Protein AF-A0A9D6Z2P5-F1 (afdb_monomer_lite)

Secondary structure (DSSP, 8-state):
-TTTTSS-HHHHHHHHHH-------TTS-HHHHHHTT--SSSEEEEE-TT--EEEEEES---HHHHHHHHHHHHHHHHHHTT-HHHHHHHHHHHHHH-TTSHHHHHHHHHHHHTT-

Sequence (116 aa):
MDTVTYPDSRTVNFVRNYMIPLRVNVSSAPSWASRFVIQYTPTVITLDEDGREHHRTVGFLPAEEFLPDLMLANGKAFIQNRRTAKARAFLERVIRDYPRSRSAQAATELVRKLRA

Foldseek 3Di:
DVPAACVPPLNVVCCVVPHDDDDDDCVVPVVVCVVVVPDAPPKDFDADPVRDTQDIDGDDDGNLQVVLRVLLSQLSNCVVVVVLVSSLVSLVCSCVVRVPYPSVVVSVVVNVVSVD

Radius of gyration: 14.36 Å; chains: 1; bounding box: 33×28×38 Å

Organism: NCBI:txid2358

pLDDT: mean 94.35, std 5.27, range [69.19, 98.62]

InterPro domains:
  IPR012336 Thioredoxin-like fold [PF13098] (15-67)
  IPR036249 Thioredoxin-like superfamily [SSF52833] (2-71)

Structure (mmCIF, N/CA/C/O backbone):
data_AF-A0A9D6Z2P5-F1
#
_entry.id   AF-A0A9D6Z2P5-F1
#
loop_
_atom_site.group_PDB
_atom_site.id
_atom_site.type_symbol
_atom_site.label_atom_id
_atom_site.label_alt_id
_atom_site.label_comp_id
_atom_site.label_asym_id
_atom_site.label_entity_id
_atom_site.label_seq_id
_atom_site.pdbx_PDB_ins_code
_atom_site.Cartn_x
_atom_site.Cartn_y
_atom_site.Cartn_z
_atom_site.occupancy
_atom_site.B_iso_or_equiv
_atom_site.auth_seq_id
_atom_site.auth_comp_id
_atom_site.auth_asym_id
_atom_site.auth_atom_id
_atom_site.pdbx_PDB_model_num
ATOM 1 N N . MET A 1 1 ? 12.410 -5.216 -3.161 1.00 73.44 1 MET A N 1
ATOM 2 C CA . MET A 1 1 ? 11.163 -5.821 -2.639 1.00 73.44 1 MET A CA 1
ATOM 3 C C . MET A 1 1 ? 11.194 -7.344 -2.735 1.00 73.44 1 MET A C 1
ATOM 5 O O . MET A 1 1 ? 10.791 -7.992 -1.779 1.00 73.44 1 MET A O 1
ATOM 9 N N . ASP A 1 2 ? 11.704 -7.909 -3.836 1.00 78.31 2 ASP A N 1
ATOM 10 C CA . ASP A 1 2 ? 11.655 -9.353 -4.131 1.00 78.31 2 ASP A CA 1
ATOM 11 C C . ASP A 1 2 ? 12.311 -10.278 -3.093 1.00 78.31 2 ASP A C 1
ATOM 13 O O . ASP A 1 2 ? 11.883 -11.414 -2.960 1.00 78.31 2 ASP A O 1
ATOM 17 N N . THR A 1 3 ? 13.319 -9.821 -2.350 1.00 71.19 3 THR A N 1
ATOM 18 C CA . THR A 1 3 ? 14.079 -10.700 -1.441 1.00 71.19 3 THR A CA 1
ATOM 19 C C . THR A 1 3 ? 13.486 -10.799 -0.037 1.00 71.19 3 THR A C 1
ATOM 21 O O . THR A 1 3 ? 13.645 -11.816 0.623 1.00 71.19 3 THR A O 1
ATOM 24 N N . VAL A 1 4 ? 12.825 -9.743 0.441 1.00 78.19 4 VAL A N 1
ATOM 25 C CA . VAL A 1 4 ? 12.448 -9.622 1.864 1.00 78.19 4 VAL A CA 1
ATOM 26 C C . VAL A 1 4 ? 10.993 -9.221 2.074 1.00 78.19 4 VAL A C 1
ATOM 28 O O . VAL A 1 4 ? 10.362 -9.677 3.016 1.00 78.19 4 VAL A O 1
ATOM 31 N N . THR A 1 5 ? 10.431 -8.405 1.183 1.00 88.12 5 THR A N 1
ATOM 32 C CA . THR A 1 5 ? 9.080 -7.859 1.358 1.00 88.12 5 THR A CA 1
ATOM 33 C C . THR A 1 5 ? 8.036 -8.777 0.741 1.00 88.12 5 THR A C 1
ATOM 35 O O . THR A 1 5 ? 7.056 -9.129 1.387 1.00 88.12 5 THR A O 1
ATOM 38 N N . TYR A 1 6 ? 8.241 -9.180 -0.515 1.00 89.00 6 TYR A N 1
ATOM 39 C CA . TYR A 1 6 ? 7.287 -10.027 -1.232 1.00 89.00 6 TYR A CA 1
ATOM 40 C C . TYR A 1 6 ? 7.275 -11.491 -0.779 1.00 89.00 6 TYR A C 1
ATOM 42 O O . TYR A 1 6 ? 6.196 -12.070 -0.800 1.00 89.00 6 TYR A O 1
ATOM 50 N N . PRO A 1 7 ? 8.396 -12.102 -0.349 1.00 91.31 7 PRO A N 1
ATOM 51 C CA . PRO A 1 7 ? 8.367 -13.469 0.171 1.00 91.31 7 PRO A CA 1
ATOM 52 C C . PRO A 1 7 ? 7.772 -13.591 1.578 1.00 91.31 7 PRO A C 1
ATOM 54 O O . PRO A 1 7 ? 7.456 -14.703 1.997 1.00 91.31 7 PRO A O 1
ATOM 57 N N . ASP A 1 8 ? 7.618 -12.483 2.317 1.00 94.81 8 ASP A N 1
ATOM 58 C CA . ASP A 1 8 ? 6.999 -12.507 3.642 1.00 94.81 8 ASP A CA 1
ATOM 59 C C . ASP A 1 8 ? 5.577 -13.085 3.554 1.00 94.81 8 ASP A C 1
ATOM 61 O O . ASP A 1 8 ? 4.717 -12.610 2.804 1.00 94.81 8 ASP A O 1
ATOM 65 N N . SER A 1 9 ? 5.322 -14.137 4.332 1.00 95.94 9 SER A N 1
ATOM 66 C CA . SER A 1 9 ? 4.075 -14.899 4.249 1.00 95.94 9 SER A CA 1
ATOM 67 C C . SER A 1 9 ? 2.851 -14.074 4.648 1.00 95.94 9 SER A C 1
ATOM 69 O O . SER A 1 9 ? 1.762 -14.300 4.117 1.00 95.94 9 SER A O 1
ATOM 71 N N . ARG A 1 10 ? 3.012 -13.081 5.534 1.00 95.81 10 ARG A N 1
ATOM 72 C CA . ARG A 1 10 ? 1.934 -12.170 5.943 1.00 95.81 10 ARG A CA 1
ATOM 73 C C . ARG A 1 10 ? 1.558 -11.267 4.771 1.00 95.81 10 ARG A C 1
ATOM 75 O O . ARG A 1 10 ? 0.370 -11.129 4.481 1.00 95.81 10 ARG A O 1
ATOM 82 N N . THR A 1 11 ? 2.553 -10.733 4.058 1.00 94.81 11 THR A N 1
ATOM 83 C CA . THR A 1 11 ? 2.355 -9.952 2.826 1.00 94.81 11 THR A CA 1
ATOM 84 C C . THR A 1 11 ? 1.658 -10.780 1.750 1.00 94.81 11 THR A C 1
ATOM 86 O O . THR A 1 11 ? 0.625 -10.356 1.229 1.00 94.81 11 THR A O 1
ATOM 89 N N . VAL A 1 12 ? 2.158 -11.986 1.454 1.00 95.75 12 VAL A N 1
ATOM 90 C CA . VAL A 1 12 ? 1.566 -12.876 0.436 1.00 95.75 12 VAL A CA 1
ATOM 91 C C . VAL A 1 12 ? 0.110 -13.194 0.755 1.00 95.75 12 VAL A C 1
ATOM 93 O O . VAL A 1 12 ? -0.758 -13.073 -0.110 1.00 95.75 12 VAL A O 1
ATOM 96 N N . ASN A 1 13 ? -0.173 -13.579 1.999 1.00 97.31 13 ASN A N 1
ATOM 97 C CA . ASN A 1 13 ? -1.525 -13.930 2.419 1.00 97.31 13 ASN A CA 1
ATOM 98 C C . ASN A 1 13 ? -2.463 -12.726 2.377 1.00 97.31 13 ASN A C 1
ATOM 100 O O . ASN A 1 13 ? -3.620 -12.869 1.990 1.00 97.31 13 ASN A O 1
ATOM 104 N N . PHE A 1 14 ? -1.989 -11.540 2.751 1.00 97.25 14 PHE A N 1
ATOM 105 C CA . PHE A 1 14 ? -2.800 -10.334 2.665 1.00 97.25 14 PHE A CA 1
ATOM 106 C C . PHE A 1 14 ? -3.156 -9.997 1.217 1.00 97.25 14 PHE A C 1
ATOM 108 O O . PHE A 1 14 ? -4.334 -9.855 0.892 1.00 97.25 14 PHE A O 1
ATOM 115 N N . VAL A 1 15 ? -2.153 -9.933 0.339 1.00 96.44 15 VAL A N 1
ATOM 116 C CA . VAL A 1 15 ? -2.352 -9.611 -1.077 1.00 96.44 15 VAL A CA 1
ATOM 117 C C . VAL A 1 15 ? -3.287 -10.626 -1.729 1.00 96.44 15 VAL A C 1
ATOM 119 O O . VAL A 1 15 ? -4.240 -10.222 -2.379 1.00 96.44 15 VAL A O 1
ATOM 122 N N . ARG A 1 16 ? -3.084 -11.929 -1.493 1.00 97.06 16 ARG A N 1
ATOM 123 C CA . ARG A 1 16 ? -3.936 -12.993 -2.050 1.00 97.06 16 ARG A CA 1
ATOM 124 C C . ARG A 1 16 ? -5.407 -12.866 -1.641 1.00 97.06 16 ARG A C 1
ATOM 126 O O . ARG A 1 16 ? -6.278 -13.175 -2.443 1.00 97.06 16 ARG A O 1
ATOM 133 N N . ASN A 1 17 ? -5.680 -12.465 -0.400 1.00 97.06 17 ASN A N 1
ATOM 134 C CA . ASN A 1 17 ? -7.043 -12.445 0.138 1.00 97.06 17 ASN A CA 1
ATOM 135 C C . ASN A 1 17 ? -7.797 -11.138 -0.135 1.00 97.06 17 ASN A C 1
ATOM 137 O O . ASN A 1 17 ? -9.026 -11.139 -0.112 1.00 97.06 17 ASN A O 1
ATOM 141 N N . TYR A 1 18 ? -7.089 -10.025 -0.341 1.00 96.88 18 TYR A N 1
ATOM 142 C CA . TYR A 1 18 ? -7.713 -8.698 -0.379 1.00 96.88 18 TYR A CA 1
ATOM 143 C C . TYR A 1 18 ? -7.398 -7.884 -1.634 1.00 96.88 18 TYR A C 1
ATOM 145 O O . TYR A 1 18 ? -7.969 -6.810 -1.797 1.00 96.88 18 TYR A O 1
ATOM 153 N N . MET A 1 19 ? -6.494 -8.340 -2.505 1.00 96.88 19 MET A N 1
ATOM 154 C CA . MET A 1 19 ? -6.005 -7.543 -3.631 1.00 96.88 19 MET A CA 1
ATOM 155 C C . MET A 1 19 ? -5.779 -8.392 -4.887 1.00 96.88 19 MET A C 1
ATOM 157 O O . MET A 1 19 ? -5.692 -9.616 -4.838 1.00 96.88 19 MET A O 1
ATOM 161 N N . ILE A 1 20 ? -5.634 -7.714 -6.026 1.00 96.81 20 ILE A N 1
ATOM 162 C CA . ILE A 1 20 ? -5.173 -8.313 -7.281 1.00 96.81 20 ILE A CA 1
ATOM 163 C C . ILE A 1 20 ? -3.773 -7.750 -7.563 1.00 96.81 20 ILE A C 1
ATOM 165 O O . ILE A 1 20 ? -3.657 -6.576 -7.921 1.00 96.81 20 ILE A O 1
ATOM 169 N N . PRO A 1 21 ? -2.692 -8.528 -7.366 1.00 95.69 21 PRO A N 1
ATOM 170 C CA . PRO A 1 21 ? -1.344 -8.040 -7.621 1.00 95.69 21 PRO A CA 1
ATOM 171 C C . PRO A 1 21 ? -1.047 -7.995 -9.122 1.00 95.69 21 PRO A C 1
ATOM 173 O O . PRO A 1 21 ? -1.209 -8.990 -9.826 1.00 95.69 21 PRO A O 1
ATOM 176 N N . LEU A 1 22 ? -0.526 -6.862 -9.596 1.00 94.56 22 LEU A N 1
ATOM 177 C CA . LEU A 1 22 ? -0.010 -6.707 -10.954 1.00 94.56 22 LEU A CA 1
ATOM 178 C C . LEU A 1 22 ? 1.430 -6.192 -10.902 1.00 94.56 22 LEU A C 1
ATOM 180 O O . LEU A 1 22 ? 1.700 -5.121 -10.360 1.00 94.56 22 LEU A O 1
ATOM 184 N N . ARG A 1 23 ? 2.360 -6.948 -11.493 1.00 92.81 23 ARG A N 1
ATOM 185 C CA . ARG A 1 23 ? 3.748 -6.514 -11.681 1.00 92.81 23 ARG A CA 1
ATOM 186 C C . ARG A 1 23 ? 3.920 -6.012 -13.107 1.00 92.81 23 ARG A C 1
ATOM 188 O O . ARG A 1 23 ? 3.714 -6.764 -14.053 1.00 92.81 23 ARG A O 1
ATOM 195 N N . VAL A 1 24 ? 4.344 -4.761 -13.250 1.00 92.94 24 VAL A N 1
ATOM 196 C CA . VAL A 1 24 ? 4.634 -4.152 -14.552 1.00 92.94 24 VAL A CA 1
ATOM 197 C C . VAL A 1 24 ? 6.123 -3.853 -14.639 1.00 92.94 24 VAL A C 1
ATOM 199 O O . VAL A 1 24 ? 6.676 -3.175 -13.773 1.00 92.94 24 VAL A O 1
ATOM 202 N N . ASN A 1 25 ? 6.776 -4.345 -15.692 1.00 92.25 25 ASN A N 1
ATOM 203 C CA . ASN A 1 25 ? 8.095 -3.856 -16.068 1.00 92.25 25 ASN A CA 1
ATOM 204 C C . ASN A 1 25 ? 7.916 -2.567 -16.880 1.00 92.25 25 ASN A C 1
ATOM 206 O O . ASN A 1 25 ? 7.534 -2.602 -18.048 1.00 92.25 25 ASN A O 1
ATOM 210 N N . VAL A 1 26 ? 8.167 -1.424 -16.242 1.00 90.00 26 VAL A N 1
ATOM 211 C CA . VAL A 1 26 ? 7.970 -0.104 -16.856 1.00 90.00 26 VAL A CA 1
ATOM 212 C C . VAL A 1 26 ? 8.902 0.151 -18.042 1.00 90.00 26 VAL A C 1
ATOM 214 O O . VAL A 1 26 ? 8.528 0.900 -18.939 1.00 90.00 26 VAL A O 1
ATOM 217 N N . SER A 1 27 ? 10.059 -0.519 -18.110 1.00 88.06 27 SER A N 1
ATOM 218 C CA . SER A 1 27 ? 10.983 -0.411 -19.247 1.00 88.06 27 SER A CA 1
ATOM 219 C C . SER A 1 27 ? 10.414 -1.032 -20.523 1.00 88.06 27 SER A C 1
ATOM 221 O O . SER A 1 27 ? 10.694 -0.544 -21.611 1.00 88.06 27 SER A O 1
ATOM 223 N N . SER A 1 28 ? 9.595 -2.082 -20.406 1.00 91.62 28 SER A N 1
ATOM 224 C CA . SER A 1 28 ? 8.944 -2.734 -21.550 1.00 91.62 28 SER A CA 1
ATOM 225 C C . SER A 1 28 ? 7.490 -2.295 -21.750 1.00 91.62 28 SER A C 1
ATOM 227 O O . SER A 1 28 ? 6.820 -2.796 -22.648 1.00 91.62 28 SER A O 1
ATOM 229 N N . ALA A 1 29 ? 6.976 -1.393 -20.910 1.00 89.50 29 ALA A N 1
ATOM 230 C CA . ALA A 1 29 ? 5.598 -0.919 -20.973 1.00 89.50 29 ALA A CA 1
ATOM 231 C C . ALA A 1 29 ? 5.499 0.589 -20.651 1.00 89.50 29 ALA A C 1
ATOM 233 O O . ALA A 1 29 ? 4.921 0.979 -19.630 1.00 89.50 29 ALA A O 1
ATOM 234 N N . PRO A 1 30 ? 6.054 1.460 -21.517 1.00 89.38 30 PRO A N 1
ATOM 235 C CA . PRO A 1 30 ? 6.176 2.894 -21.250 1.00 89.38 30 PRO A CA 1
ATOM 236 C C . PRO A 1 30 ? 4.825 3.603 -21.084 1.00 89.38 30 PRO A C 1
ATOM 238 O O . PRO A 1 30 ? 4.738 4.574 -20.339 1.00 89.38 30 PRO A O 1
ATOM 241 N N . SER A 1 31 ? 3.746 3.094 -21.689 1.00 93.12 31 SER A N 1
ATOM 242 C CA . SER A 1 31 ? 2.396 3.649 -21.518 1.00 93.12 31 SER A CA 1
ATOM 243 C C . SER A 1 31 ? 1.916 3.603 -20.064 1.00 93.12 31 SER A C 1
ATOM 245 O O . SER A 1 31 ? 1.290 4.554 -19.596 1.00 93.12 31 SER A O 1
ATOM 247 N N . TRP A 1 32 ? 2.251 2.547 -19.316 1.00 91.44 32 TRP A N 1
ATOM 248 C CA . TRP A 1 32 ? 1.957 2.462 -17.884 1.00 91.44 32 TRP A CA 1
ATOM 249 C C . TRP A 1 32 ? 2.807 3.437 -17.070 1.00 91.44 32 TRP A C 1
ATOM 251 O O . TRP A 1 32 ? 2.289 4.068 -16.148 1.00 91.44 32 TRP A O 1
ATOM 261 N N . ALA A 1 33 ? 4.084 3.594 -17.434 1.00 90.25 33 ALA A N 1
ATOM 262 C CA . ALA A 1 33 ? 4.975 4.557 -16.797 1.00 90.25 33 ALA A CA 1
ATOM 263 C C . ALA A 1 33 ? 4.456 5.992 -16.970 1.00 90.25 33 ALA A C 1
ATOM 265 O O . ALA A 1 33 ? 4.372 6.729 -15.992 1.00 90.25 33 ALA A O 1
ATOM 266 N N . SER A 1 34 ? 4.030 6.364 -18.181 1.00 92.94 34 SER A N 1
ATOM 267 C CA . SER A 1 34 ? 3.435 7.674 -18.460 1.00 92.94 34 SER A CA 1
ATOM 268 C C . SER A 1 34 ? 2.088 7.860 -17.761 1.00 92.94 34 SER A C 1
ATOM 270 O O . SER A 1 34 ? 1.890 8.880 -17.108 1.00 92.94 34 SER A O 1
ATOM 272 N N . ARG A 1 35 ? 1.180 6.873 -17.833 1.00 93.06 35 ARG A N 1
ATOM 273 C CA . ARG A 1 35 ? -0.164 6.953 -17.227 1.00 93.06 35 ARG A CA 1
ATOM 274 C C . ARG A 1 35 ? -0.113 7.243 -15.728 1.00 93.06 35 ARG A C 1
ATOM 276 O O . ARG A 1 35 ? -0.908 8.037 -15.240 1.00 93.06 35 ARG A O 1
ATOM 283 N N . PHE A 1 36 ? 0.798 6.591 -15.009 1.00 94.19 36 PHE A N 1
ATOM 284 C CA . PHE A 1 36 ? 0.934 6.740 -13.558 1.00 94.19 36 PHE A CA 1
ATOM 285 C C . PHE A 1 36 ? 2.105 7.627 -13.133 1.00 94.19 36 PHE A C 1
ATOM 287 O O . PHE A 1 36 ? 2.436 7.678 -11.943 1.00 94.19 36 PHE A O 1
ATOM 294 N N . VAL A 1 37 ? 2.729 8.320 -14.090 1.00 94.25 37 VAL A N 1
ATOM 295 C CA . VAL A 1 37 ? 3.847 9.246 -13.869 1.00 94.25 37 VAL A CA 1
ATOM 296 C C . VAL A 1 37 ? 4.946 8.593 -13.015 1.00 94.25 37 VAL A C 1
ATOM 298 O O . VAL A 1 37 ? 5.354 9.091 -11.966 1.00 94.25 37 VAL A O 1
ATOM 301 N N . ILE A 1 38 ? 5.384 7.402 -13.421 1.00 94.25 38 ILE A N 1
ATOM 302 C CA . ILE A 1 38 ? 6.417 6.643 -12.713 1.00 94.25 38 ILE A CA 1
ATOM 303 C C . ILE A 1 38 ? 7.784 7.252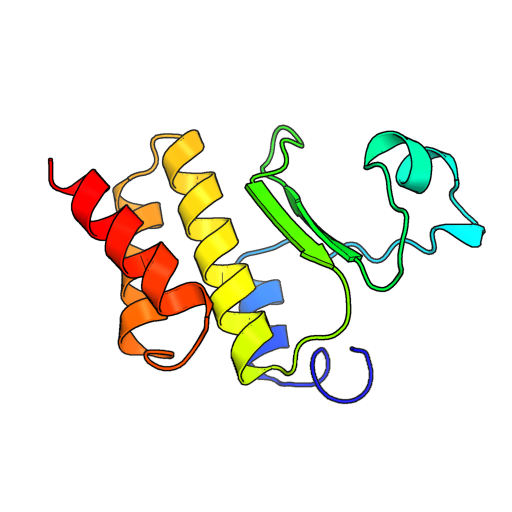 -13.022 1.00 94.25 38 ILE A C 1
ATOM 305 O O . ILE A 1 38 ? 8.274 7.149 -14.142 1.00 94.25 38 ILE A O 1
ATOM 309 N N . GLN A 1 39 ? 8.404 7.862 -12.011 1.00 90.31 39 GLN A N 1
ATOM 310 C CA . GLN A 1 39 ? 9.737 8.472 -12.119 1.00 90.31 39 GLN A CA 1
ATOM 311 C C . GLN A 1 39 ? 10.845 7.603 -11.509 1.00 90.31 39 GLN A C 1
ATOM 313 O O . GLN A 1 39 ? 11.981 7.636 -11.970 1.00 90.31 39 GLN A O 1
ATOM 318 N N . TYR A 1 40 ? 10.513 6.805 -10.489 1.00 92.00 40 TYR A N 1
ATOM 319 C CA . TYR A 1 40 ? 11.470 5.984 -9.747 1.00 92.00 40 TYR A CA 1
ATOM 320 C C . TYR A 1 40 ? 10.928 4.572 -9.533 1.00 92.00 40 TYR A C 1
ATOM 322 O O . TYR A 1 40 ? 9.723 4.365 -9.378 1.00 92.00 40 TYR A O 1
ATOM 330 N N . THR A 1 41 ? 11.822 3.586 -9.495 1.00 91.31 41 THR A N 1
ATOM 331 C CA . THR A 1 41 ? 11.481 2.186 -9.215 1.00 91.31 41 THR A CA 1
ATOM 332 C C . THR A 1 41 ? 12.193 1.683 -7.956 1.00 91.31 41 THR A C 1
ATOM 334 O O . THR A 1 41 ? 13.354 2.037 -7.754 1.00 91.31 41 THR A O 1
ATOM 337 N N . PRO A 1 42 ? 11.564 0.805 -7.149 1.00 93.00 42 PRO A N 1
ATOM 338 C CA . PRO A 1 42 ? 10.191 0.321 -7.300 1.00 93.00 42 PRO A CA 1
ATOM 339 C C . PRO A 1 42 ? 9.159 1.395 -6.913 1.00 93.00 42 PRO A C 1
ATOM 341 O O . PRO A 1 42 ? 9.397 2.186 -6.008 1.00 93.00 42 PRO A O 1
ATOM 344 N N . THR A 1 43 ? 8.012 1.402 -7.594 1.00 95.25 43 THR A N 1
ATOM 345 C CA . THR A 1 43 ? 6.822 2.169 -7.195 1.00 95.25 43 THR A CA 1
ATOM 346 C C . THR A 1 43 ? 5.651 1.200 -7.092 1.00 95.25 43 THR A C 1
ATOM 348 O O . THR A 1 43 ? 5.434 0.400 -8.003 1.00 95.25 43 THR A O 1
ATOM 351 N N . VAL A 1 44 ? 4.913 1.259 -5.986 1.00 95.69 44 VAL A N 1
ATOM 352 C CA . VAL A 1 44 ? 3.691 0.480 -5.761 1.00 95.69 44 VAL A CA 1
ATOM 353 C C . VAL A 1 44 ? 2.522 1.446 -5.696 1.00 95.69 44 VAL A C 1
ATOM 355 O O . VAL A 1 44 ? 2.577 2.444 -4.981 1.00 95.69 44 VAL A O 1
ATOM 358 N N . ILE A 1 45 ? 1.472 1.150 -6.456 1.00 96.81 45 ILE A N 1
ATOM 359 C CA . ILE A 1 45 ? 0.255 1.953 -6.513 1.00 96.81 45 ILE A CA 1
ATOM 360 C C . ILE A 1 45 ? -0.917 1.040 -6.189 1.00 96.81 45 ILE A C 1
ATOM 362 O O . ILE A 1 45 ? -1.025 -0.052 -6.743 1.00 96.81 45 ILE A O 1
ATOM 366 N N . THR A 1 46 ? -1.792 1.490 -5.294 1.00 97.00 46 THR A N 1
ATOM 367 C CA . THR A 1 46 ? -3.061 0.812 -5.020 1.00 97.00 46 THR A CA 1
ATOM 368 C C . THR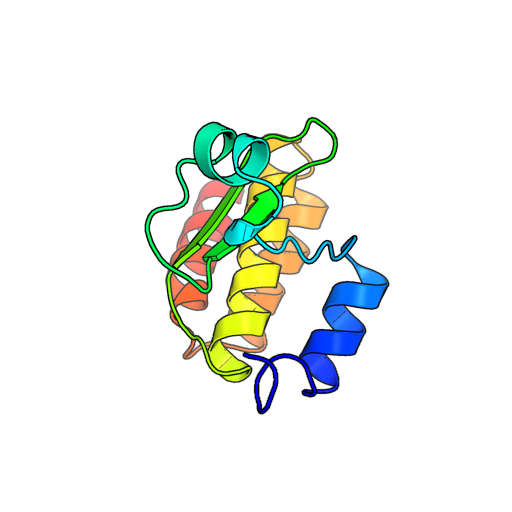 A 1 46 ? -4.186 1.549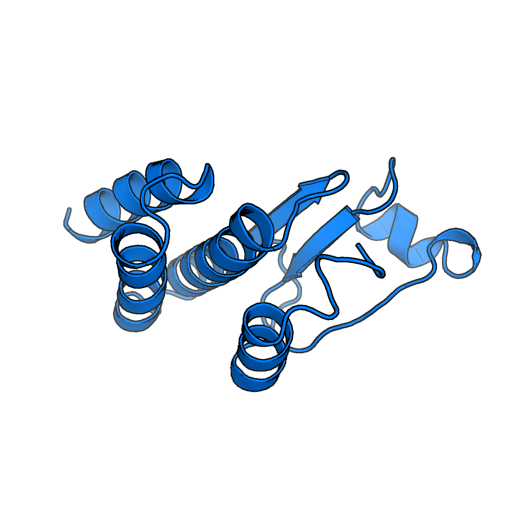 -5.723 1.00 97.00 46 THR A C 1
ATOM 370 O O . THR A 1 46 ? -4.388 2.745 -5.494 1.00 97.00 46 THR A O 1
ATOM 373 N N . LEU A 1 47 ? -4.912 0.813 -6.562 1.00 96.81 47 LEU A N 1
ATOM 374 C CA . LEU A 1 47 ? -6.064 1.296 -7.310 1.00 96.81 47 LEU A CA 1
ATOM 375 C C . LEU A 1 47 ? -7.353 0.663 -6.769 1.00 96.81 47 LEU A C 1
ATOM 377 O O . LEU A 1 47 ? -7.309 -0.445 -6.232 1.00 96.81 47 LEU A O 1
ATOM 381 N N . ASP A 1 48 ? -8.484 1.350 -6.922 1.00 95.00 48 ASP A N 1
ATOM 382 C CA . ASP A 1 48 ? -9.808 0.733 -6.761 1.00 95.00 48 ASP A CA 1
ATOM 383 C C . ASP A 1 48 ? -10.300 0.060 -8.053 1.00 95.00 48 ASP A C 1
ATOM 385 O O . ASP A 1 48 ? -9.604 0.039 -9.071 1.00 95.00 48 ASP A O 1
ATOM 389 N N . GLU A 1 49 ? -11.512 -0.499 -8.005 1.00 92.50 49 GLU A N 1
ATOM 390 C CA . GLU A 1 49 ? -12.166 -1.148 -9.148 1.00 92.50 49 GLU A CA 1
ATOM 391 C C . GLU A 1 49 ? -12.375 -0.233 -10.369 1.00 92.50 49 GLU A C 1
ATOM 393 O O . GLU A 1 49 ? -12.412 -0.729 -11.493 1.00 92.50 49 GLU A O 1
ATOM 398 N N . ASP A 1 50 ? -12.430 1.087 -10.171 1.00 92.88 50 ASP A N 1
ATOM 399 C CA . ASP A 1 50 ? -12.554 2.085 -11.240 1.00 92.88 50 ASP A CA 1
ATOM 400 C C . ASP A 1 50 ? -11.179 2.558 -11.755 1.00 92.88 50 ASP A C 1
ATOM 402 O O . ASP A 1 50 ? -11.082 3.433 -12.620 1.00 92.88 50 ASP A O 1
ATOM 406 N N . GLY A 1 51 ? -10.087 2.002 -11.220 1.00 92.38 51 GLY A N 1
ATOM 407 C CA . GLY A 1 51 ? -8.721 2.364 -11.577 1.00 92.38 51 GLY A CA 1
ATOM 408 C C . GLY A 1 51 ? -8.248 3.692 -10.980 1.00 92.38 51 GLY A C 1
ATOM 409 O O . GLY A 1 51 ? -7.262 4.247 -11.475 1.00 92.38 51 GLY A O 1
ATOM 410 N N . ARG A 1 52 ? -8.917 4.218 -9.942 1.00 95.12 52 ARG A N 1
ATOM 411 C CA . ARG A 1 52 ? -8.482 5.433 -9.236 1.00 95.12 52 ARG A CA 1
ATOM 412 C C . ARG A 1 52 ? -7.390 5.108 -8.232 1.00 95.12 52 ARG A C 1
ATOM 414 O O . ARG A 1 52 ? -7.503 4.158 -7.465 1.00 95.12 52 ARG A O 1
ATOM 421 N N . GLU A 1 53 ? -6.354 5.935 -8.210 1.00 96.38 53 GLU A N 1
ATOM 422 C CA . GLU A 1 53 ? -5.250 5.815 -7.263 1.00 96.38 53 GLU A CA 1
ATOM 423 C C . GLU A 1 53 ? -5.649 6.281 -5.858 1.00 96.38 53 GLU A C 1
ATOM 425 O O . GLU A 1 53 ? -6.100 7.408 -5.668 1.00 96.38 53 GLU A O 1
ATOM 430 N N . HIS A 1 54 ? -5.436 5.410 -4.866 1.00 96.12 54 HIS A N 1
ATOM 431 C CA . HIS A 1 54 ? -5.702 5.680 -3.443 1.00 96.12 54 HIS A CA 1
ATOM 432 C C . HIS A 1 54 ? -4.439 5.776 -2.604 1.00 96.12 54 HIS A C 1
ATOM 434 O O . HIS A 1 54 ? -4.429 6.364 -1.514 1.00 96.12 54 HIS A O 1
ATOM 440 N N . HIS A 1 55 ? -3.369 5.144 -3.078 1.00 96.62 55 HIS A N 1
ATOM 441 C CA . HIS A 1 55 ? -2.118 5.109 -2.355 1.00 96.62 55 HIS A CA 1
ATOM 442 C C . HIS A 1 55 ? -0.929 4.847 -3.262 1.00 96.62 55 HIS A C 1
ATOM 444 O O . HIS A 1 55 ? -1.043 4.106 -4.240 1.00 96.62 55 HIS A O 1
ATOM 450 N N . ARG A 1 56 ? 0.210 5.422 -2.877 1.00 96.25 56 ARG A N 1
ATOM 451 C CA . ARG A 1 56 ? 1.476 5.303 -3.582 1.00 96.25 56 ARG A CA 1
ATOM 452 C C . ARG A 1 56 ? 2.622 5.182 -2.602 1.00 96.25 56 ARG A C 1
ATOM 454 O O . ARG A 1 56 ? 2.779 6.015 -1.713 1.00 96.25 56 ARG A O 1
ATOM 461 N N . THR A 1 57 ? 3.476 4.216 -2.887 1.00 94.88 57 THR A N 1
ATOM 462 C CA . THR A 1 57 ? 4.746 3.997 -2.212 1.00 94.88 57 THR A CA 1
ATOM 463 C C . THR A 1 57 ? 5.848 4.114 -3.253 1.00 94.88 57 THR A C 1
ATOM 465 O O . THR A 1 57 ? 5.827 3.400 -4.258 1.00 94.88 57 THR A O 1
ATOM 468 N N . VAL A 1 58 ? 6.813 5.004 -3.030 1.00 94.38 58 VAL A N 1
ATOM 469 C CA . VAL A 1 58 ? 7.991 5.150 -3.894 1.00 94.38 58 VAL A CA 1
ATOM 470 C C . VAL A 1 58 ? 9.216 4.666 -3.133 1.00 94.38 58 VAL A C 1
ATOM 472 O O . VAL A 1 58 ? 9.463 5.089 -2.005 1.00 94.38 58 VAL A O 1
ATOM 475 N N . GLY A 1 59 ? 9.989 3.789 -3.764 1.00 91.12 59 GLY A N 1
ATOM 476 C CA . GLY A 1 59 ? 11.155 3.166 -3.161 1.00 91.12 59 GLY A CA 1
ATOM 477 C C . GLY A 1 59 ? 10.821 1.892 -2.390 1.00 91.12 59 GLY A C 1
ATOM 478 O O . GLY A 1 59 ? 9.755 1.290 -2.518 1.00 91.12 59 GLY A O 1
ATOM 479 N N . PHE A 1 60 ? 11.803 1.427 -1.629 1.00 91.81 60 PHE A N 1
ATOM 480 C CA . PHE A 1 60 ? 11.743 0.153 -0.931 1.00 91.81 60 PHE A CA 1
ATOM 481 C C . PHE A 1 60 ? 11.165 0.304 0.485 1.00 91.81 60 PHE A C 1
ATOM 483 O O . PHE A 1 60 ? 11.593 1.181 1.231 1.00 91.81 60 PHE A O 1
ATOM 490 N N . LEU A 1 61 ? 10.259 -0.603 0.867 1.00 92.62 61 LEU A N 1
ATOM 491 C CA . LEU A 1 61 ? 9.770 -0.776 2.235 1.00 92.62 61 LEU A CA 1
ATOM 492 C C . LEU A 1 61 ? 9.975 -2.231 2.690 1.00 92.62 61 LEU A C 1
ATOM 494 O O . LEU A 1 61 ? 9.662 -3.146 1.921 1.00 92.62 61 LEU A O 1
ATOM 498 N N . PRO A 1 62 ? 10.451 -2.472 3.925 1.00 93.88 62 PRO A N 1
ATOM 499 C CA . PRO A 1 62 ? 10.429 -3.804 4.527 1.00 93.88 62 PRO A CA 1
ATOM 500 C C . PRO A 1 62 ? 8.984 -4.258 4.796 1.00 93.88 62 PRO A C 1
ATOM 502 O O . PRO A 1 62 ? 8.064 -3.440 4.779 1.00 93.88 62 PRO A O 1
ATOM 505 N N . ALA A 1 63 ? 8.766 -5.552 5.050 1.00 93.75 63 ALA A N 1
ATOM 506 C CA . ALA A 1 63 ? 7.423 -6.119 5.235 1.00 93.75 63 ALA A CA 1
ATOM 507 C C . ALA A 1 63 ? 6.637 -5.442 6.374 1.00 93.75 63 ALA A C 1
ATOM 509 O O . ALA A 1 63 ? 5.435 -5.212 6.245 1.00 93.75 63 ALA A O 1
ATOM 510 N N . GLU A 1 64 ? 7.332 -5.060 7.446 1.00 94.25 64 GLU A N 1
ATOM 511 C CA . GLU A 1 64 ? 6.787 -4.404 8.641 1.00 94.25 64 GLU A CA 1
ATOM 512 C C . GLU A 1 64 ? 6.184 -3.026 8.347 1.00 94.25 64 GLU A C 1
ATOM 514 O O . GLU A 1 64 ? 5.288 -2.593 9.065 1.00 94.25 64 GLU A O 1
ATOM 519 N N . GLU A 1 65 ? 6.650 -2.356 7.291 1.00 95.94 65 GLU A N 1
ATOM 520 C CA . GLU A 1 65 ? 6.089 -1.089 6.816 1.00 95.94 65 GLU A CA 1
ATOM 521 C C . GLU A 1 65 ? 5.172 -1.306 5.611 1.00 95.94 65 GLU A C 1
ATOM 523 O O . GLU A 1 65 ? 4.138 -0.665 5.500 1.00 95.94 65 GLU A O 1
ATOM 528 N N . PHE A 1 66 ? 5.507 -2.238 4.718 1.00 96.62 66 PHE A N 1
ATOM 529 C CA . PHE A 1 66 ? 4.768 -2.449 3.477 1.00 96.62 66 PHE A CA 1
ATOM 530 C C . PHE A 1 66 ? 3.367 -3.022 3.703 1.00 96.62 66 PHE A C 1
ATOM 532 O O . PHE A 1 66 ? 2.401 -2.578 3.089 1.00 96.62 66 PHE A O 1
ATOM 539 N N . LEU A 1 67 ? 3.230 -4.003 4.594 1.00 97.06 67 LEU A N 1
ATOM 540 C CA . LEU A 1 67 ? 1.940 -4.622 4.873 1.00 97.06 67 LEU A CA 1
ATOM 541 C C . LEU A 1 67 ? 0.917 -3.641 5.484 1.00 97.06 67 LEU A C 1
ATOM 543 O O . LEU A 1 67 ? -0.199 -3.560 4.957 1.00 97.06 67 LEU A O 1
ATOM 547 N N . PRO A 1 68 ? 1.241 -2.861 6.537 1.00 98.19 68 PRO A N 1
ATOM 548 C CA . PRO A 1 68 ? 0.320 -1.835 7.020 1.00 98.19 68 PRO A CA 1
ATOM 549 C C . PRO A 1 68 ? 0.060 -0.725 5.991 1.00 98.19 68 PRO A C 1
ATOM 551 O O . PRO A 1 68 ? -1.038 -0.165 5.990 1.00 98.19 68 PRO A O 1
ATOM 554 N N . ASP A 1 69 ? 0.990 -0.457 5.070 1.00 97.88 69 ASP A N 1
ATOM 555 C CA . ASP A 1 69 ? 0.784 0.485 3.962 1.00 97.88 69 ASP A CA 1
ATOM 556 C C . ASP A 1 69 ? -0.307 0.005 2.992 1.00 97.88 69 ASP A C 1
ATOM 558 O O . ASP A 1 69 ? -1.239 0.747 2.668 1.00 97.88 69 ASP A O 1
ATOM 562 N N . LEU A 1 70 ? -0.283 -1.280 2.614 1.00 97.69 70 LEU A N 1
ATOM 563 C CA . LEU A 1 70 ? -1.335 -1.896 1.796 1.00 97.69 70 LEU A CA 1
ATOM 564 C C . LEU A 1 70 ? -2.695 -1.925 2.513 1.00 97.69 70 LEU A C 1
ATOM 566 O O . LEU A 1 70 ? -3.745 -1.719 1.893 1.00 97.69 70 LEU A O 1
ATOM 570 N N . MET A 1 71 ? -2.704 -2.173 3.824 1.00 98.38 71 MET A N 1
ATOM 571 C CA . MET A 1 71 ? -3.926 -2.123 4.634 1.00 98.38 71 MET A CA 1
ATOM 572 C C . MET A 1 71 ? -4.506 -0.705 4.697 1.00 98.38 71 MET A C 1
ATOM 574 O O . MET A 1 71 ? -5.711 -0.525 4.507 1.00 98.38 71 MET A O 1
ATOM 578 N N . LEU A 1 72 ? -3.657 0.304 4.912 1.00 98.50 72 LEU A N 1
ATOM 579 C CA . LEU A 1 72 ? -4.045 1.712 4.882 1.00 98.50 72 LEU A CA 1
ATOM 580 C C . LEU A 1 72 ? -4.614 2.094 3.511 1.00 98.50 72 LEU A C 1
ATOM 582 O O . LEU A 1 72 ? -5.640 2.774 3.445 1.00 98.50 72 LEU A O 1
ATOM 586 N N . ALA A 1 73 ? -3.986 1.634 2.429 1.00 97.94 73 ALA A N 1
ATOM 587 C CA . ALA A 1 73 ? -4.449 1.865 1.067 1.00 97.94 73 ALA A CA 1
ATOM 588 C C . ALA A 1 73 ? -5.860 1.301 0.826 1.00 97.94 73 ALA A C 1
ATOM 590 O O . ALA A 1 73 ? -6.727 2.014 0.319 1.00 97.94 73 ALA A O 1
ATOM 591 N N . ASN A 1 74 ? -6.126 0.067 1.271 1.00 97.81 74 ASN A N 1
ATOM 592 C CA . ASN A 1 74 ? -7.469 -0.526 1.235 1.00 97.81 74 ASN A CA 1
ATOM 593 C C . ASN A 1 74 ? -8.472 0.291 2.061 1.00 97.81 74 ASN A C 1
ATOM 595 O O . ASN A 1 74 ? -9.585 0.557 1.609 1.00 97.81 74 ASN A O 1
ATOM 599 N N . GLY A 1 75 ? -8.071 0.742 3.254 1.00 98.00 75 GLY A N 1
ATOM 600 C CA . GLY A 1 75 ? -8.880 1.633 4.083 1.00 98.00 75 GLY A CA 1
ATOM 601 C C . GLY A 1 75 ? -9.291 2.907 3.337 1.00 98.00 75 GLY A C 1
ATOM 602 O O . GLY A 1 75 ? -10.477 3.233 3.296 1.00 98.00 75 GLY A O 1
ATOM 603 N N . LYS A 1 76 ? -8.337 3.586 2.686 1.00 97.94 76 LYS A N 1
ATOM 604 C CA . LYS A 1 76 ? -8.584 4.785 1.862 1.00 97.94 76 LYS A CA 1
ATOM 605 C C . LYS A 1 76 ? -9.521 4.496 0.686 1.00 97.94 76 LYS A C 1
ATOM 607 O O . LYS A 1 76 ? -10.493 5.226 0.502 1.00 97.94 76 LYS A O 1
ATOM 612 N N . ALA A 1 77 ? -9.298 3.394 -0.031 1.00 97.50 77 ALA A N 1
ATOM 613 C CA . ALA A 1 77 ? -10.162 2.975 -1.132 1.00 97.50 77 ALA A CA 1
ATOM 614 C C . ALA A 1 77 ? -11.608 2.724 -0.667 1.00 97.50 77 ALA A C 1
ATOM 616 O O . ALA A 1 77 ? -12.563 3.152 -1.318 1.00 97.50 77 ALA A O 1
ATOM 617 N N . PHE A 1 78 ? -11.804 2.088 0.492 1.00 97.44 78 PHE A N 1
ATOM 618 C CA . PHE A 1 78 ? -13.144 1.891 1.048 1.00 97.44 78 PHE A CA 1
ATOM 619 C C . PHE A 1 78 ? -13.805 3.193 1.511 1.00 97.44 78 PHE A C 1
ATOM 621 O O . PHE A 1 78 ? -15.021 3.310 1.361 1.00 97.44 78 PHE A O 1
ATOM 628 N N . ILE A 1 79 ? -13.047 4.169 2.028 1.00 96.62 79 ILE A N 1
ATOM 629 C CA . ILE A 1 79 ? -13.581 5.506 2.341 1.00 96.62 79 ILE A CA 1
ATOM 630 C C . ILE A 1 79 ? -14.124 6.159 1.071 1.00 96.62 79 ILE A C 1
ATOM 632 O O . ILE A 1 79 ? -15.280 6.583 1.063 1.00 96.62 79 ILE A O 1
ATOM 636 N N . GLN A 1 80 ? -13.331 6.189 -0.006 1.00 95.56 80 GLN A N 1
ATOM 637 C CA . GLN A 1 80 ? -13.755 6.811 -1.263 1.00 95.56 80 GLN A CA 1
ATOM 638 C C . GLN A 1 80 ? -15.029 6.162 -1.813 1.00 95.56 80 GLN A C 1
ATOM 640 O O . GLN A 1 80 ? -15.940 6.850 -2.269 1.00 95.56 80 GLN A O 1
ATOM 645 N N . ASN A 1 81 ? -15.126 4.838 -1.694 1.00 95.00 81 ASN A N 1
ATOM 646 C CA . ASN A 1 81 ? -16.278 4.063 -2.145 1.00 95.00 81 ASN A CA 1
ATOM 647 C C . ASN A 1 81 ? -17.441 4.031 -1.134 1.00 95.00 81 ASN A C 1
ATOM 649 O O . ASN A 1 81 ? -18.337 3.199 -1.255 1.00 95.00 81 ASN A O 1
ATOM 653 N N . ARG A 1 82 ? -17.439 4.907 -0.116 1.00 95.19 82 ARG A N 1
ATOM 654 C CA . ARG A 1 82 ? -18.476 5.017 0.934 1.00 95.19 82 ARG A CA 1
ATOM 655 C C . ARG A 1 82 ? -18.739 3.716 1.710 1.00 95.19 82 ARG A C 1
ATOM 657 O O . ARG A 1 82 ? -19.792 3.537 2.318 1.00 95.19 82 ARG A O 1
ATOM 664 N N . ARG A 1 83 ? -17.769 2.799 1.743 1.00 96.06 83 ARG A N 1
ATOM 665 C CA . ARG A 1 83 ? -17.827 1.514 2.461 1.00 96.06 83 ARG A CA 1
ATOM 666 C C . ARG A 1 83 ? -17.197 1.645 3.851 1.00 96.06 83 ARG A C 1
ATOM 668 O O . ARG A 1 83 ? -16.226 0.965 4.183 1.00 96.06 83 ARG A O 1
ATOM 675 N N . THR A 1 84 ? -17.771 2.513 4.681 1.00 95.94 84 THR A N 1
ATOM 676 C CA . THR A 1 84 ? -17.194 2.958 5.963 1.00 95.94 84 THR A CA 1
ATOM 677 C C . THR A 1 84 ? -16.890 1.827 6.949 1.00 95.94 84 THR A C 1
ATOM 679 O O . THR A 1 84 ? -15.849 1.853 7.603 1.00 95.94 84 THR A O 1
ATOM 682 N N . ALA A 1 85 ? -17.750 0.806 7.040 1.00 96.94 85 ALA A N 1
ATOM 683 C CA . ALA A 1 85 ? -17.521 -0.331 7.937 1.00 96.94 85 ALA A CA 1
ATOM 684 C C . ALA A 1 85 ? -16.255 -1.122 7.556 1.00 96.94 85 ALA A C 1
ATOM 686 O O . ALA A 1 85 ? -15.427 -1.423 8.415 1.00 96.94 85 ALA A O 1
ATOM 687 N N . LYS A 1 86 ? -16.063 -1.391 6.255 1.00 97.00 86 LYS A N 1
ATOM 688 C CA . LYS A 1 86 ? -14.852 -2.053 5.746 1.00 97.00 86 LYS A CA 1
ATOM 689 C C . LYS A 1 86 ? -13.626 -1.165 5.929 1.00 97.00 86 LYS A C 1
ATOM 691 O O . LYS A 1 86 ? -12.610 -1.648 6.417 1.00 97.00 86 LYS A O 1
ATOM 696 N N . ALA A 1 87 ? -13.735 0.128 5.610 1.00 98.00 87 ALA A N 1
ATOM 697 C CA . ALA A 1 87 ? -12.649 1.082 5.823 1.00 98.00 87 ALA A CA 1
ATOM 698 C C . ALA A 1 87 ? -12.148 1.049 7.270 1.00 98.00 87 ALA A C 1
ATOM 700 O O . ALA A 1 87 ? -10.963 0.839 7.514 1.00 98.00 87 ALA A O 1
ATOM 701 N N . ARG A 1 88 ? -13.067 1.182 8.231 1.00 98.00 88 ARG A N 1
ATOM 702 C CA . ARG A 1 88 ? -12.751 1.144 9.658 1.00 98.00 88 ARG A CA 1
ATOM 703 C C . ARG A 1 88 ? -12.050 -0.152 10.054 1.00 98.00 88 ARG A C 1
ATOM 705 O O . ARG A 1 88 ? -11.019 -0.079 10.709 1.00 98.00 88 ARG A O 1
ATOM 712 N N . ALA A 1 89 ? -12.551 -1.305 9.609 1.00 98.12 89 ALA A N 1
ATOM 713 C CA . ALA A 1 89 ? -11.952 -2.598 9.935 1.00 98.12 89 ALA A CA 1
ATOM 714 C C . ALA A 1 89 ? -10.478 -2.697 9.497 1.00 98.12 89 ALA A C 1
ATOM 716 O O . ALA A 1 89 ? -9.639 -3.164 10.268 1.00 98.12 89 ALA A O 1
ATOM 717 N N . PHE A 1 90 ? -10.137 -2.224 8.292 1.00 98.19 90 PHE A N 1
ATOM 718 C CA . PHE A 1 90 ? -8.744 -2.199 7.828 1.00 98.19 90 PHE A CA 1
ATOM 719 C C . PHE A 1 90 ? -7.889 -1.190 8.596 1.00 98.19 90 PHE A C 1
ATOM 721 O O . PHE A 1 90 ? -6.778 -1.520 9.000 1.00 98.19 90 PHE A O 1
ATOM 728 N N . LEU A 1 91 ? -8.392 0.023 8.831 1.00 98.62 91 LEU A N 1
ATOM 729 C CA . LEU A 1 91 ? -7.624 1.066 9.513 1.00 98.62 91 LEU A CA 1
ATOM 730 C C . LEU A 1 91 ? -7.374 0.727 10.990 1.00 98.62 91 LEU A C 1
ATOM 732 O O . LEU A 1 91 ? -6.257 0.878 11.474 1.00 98.62 91 LEU A O 1
ATOM 736 N N . GLU A 1 92 ? -8.376 0.209 11.700 1.00 98.50 92 GLU A N 1
ATOM 737 C CA . GLU A 1 92 ? -8.221 -0.246 13.088 1.00 98.50 92 GLU A CA 1
ATOM 738 C C . GLU A 1 92 ? -7.264 -1.442 13.179 1.00 98.50 92 GLU A C 1
ATOM 740 O O . GLU A 1 92 ? -6.484 -1.534 14.127 1.00 98.50 92 GLU A O 1
ATOM 745 N N . ARG A 1 93 ? -7.240 -2.314 12.159 1.00 98.38 93 ARG A N 1
ATOM 746 C CA . ARG A 1 93 ? -6.241 -3.383 12.050 1.00 98.38 93 ARG A CA 1
ATOM 747 C C . ARG A 1 93 ? -4.817 -2.838 11.926 1.00 98.38 93 ARG A C 1
ATOM 749 O O . ARG A 1 93 ? -3.939 -3.361 12.602 1.00 98.38 93 ARG A O 1
ATOM 756 N N . VAL A 1 94 ? -4.585 -1.786 11.130 1.00 98.62 94 VAL A N 1
ATOM 757 C CA . VAL A 1 94 ? -3.260 -1.135 11.043 1.00 98.62 94 VAL A CA 1
ATOM 758 C C . VAL A 1 94 ? -2.815 -0.637 12.416 1.00 98.62 94 VAL A C 1
ATOM 760 O O . VAL A 1 94 ? -1.706 -0.936 12.846 1.00 98.62 94 VAL A O 1
ATOM 763 N N . ILE A 1 95 ? -3.690 0.088 13.116 1.00 98.62 95 ILE A N 1
ATOM 764 C CA . ILE A 1 95 ? -3.380 0.688 14.422 1.00 98.62 95 ILE A CA 1
ATOM 765 C C . ILE A 1 95 ? -3.063 -0.394 15.461 1.00 98.62 95 ILE A C 1
ATOM 767 O O . ILE A 1 95 ? -2.127 -0.243 16.242 1.00 98.62 95 ILE A O 1
ATOM 771 N N . ARG A 1 96 ? -3.835 -1.486 15.468 1.00 98.44 96 ARG A N 1
ATOM 772 C CA . ARG A 1 96 ? -3.685 -2.578 16.435 1.00 98.44 96 ARG A CA 1
ATOM 773 C C . ARG A 1 96 ? -2.466 -3.454 16.152 1.00 98.44 96 ARG A C 1
ATOM 775 O O . ARG A 1 96 ? -1.710 -3.744 17.072 1.00 98.44 96 ARG A O 1
ATOM 782 N N . ASP A 1 97 ? -2.298 -3.894 14.907 1.00 97.88 97 ASP A N 1
ATOM 783 C CA . ASP A 1 97 ? -1.303 -4.911 14.549 1.00 97.88 97 ASP A CA 1
ATOM 784 C C . ASP A 1 97 ? 0.073 -4.281 14.238 1.00 97.88 97 ASP A C 1
ATOM 786 O O . ASP A 1 97 ? 1.099 -4.934 14.414 1.00 97.88 97 ASP A O 1
ATOM 790 N N . TYR A 1 98 ? 0.111 -3.008 13.815 1.00 97.88 98 TYR A N 1
ATOM 791 C 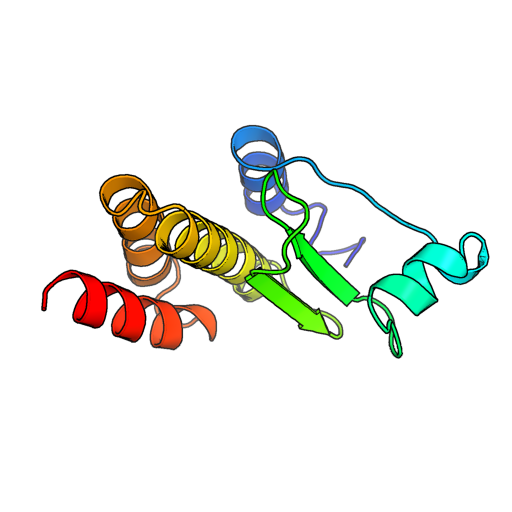CA . TYR A 1 98 ? 1.331 -2.294 13.404 1.00 97.88 98 TYR A CA 1
ATOM 792 C C . TYR A 1 98 ? 1.441 -0.885 14.016 1.00 97.88 98 TYR A C 1
ATOM 794 O O . TYR A 1 98 ? 1.678 0.083 13.286 1.00 97.88 98 TYR A O 1
ATOM 802 N N . PRO A 1 99 ? 1.339 -0.723 15.349 1.00 97.88 99 PRO A N 1
ATOM 803 C CA . PRO A 1 99 ? 1.261 0.591 16.001 1.00 97.88 99 PRO A CA 1
ATOM 804 C C . PRO A 1 99 ? 2.498 1.478 15.794 1.00 97.88 99 PRO A C 1
ATOM 806 O O . P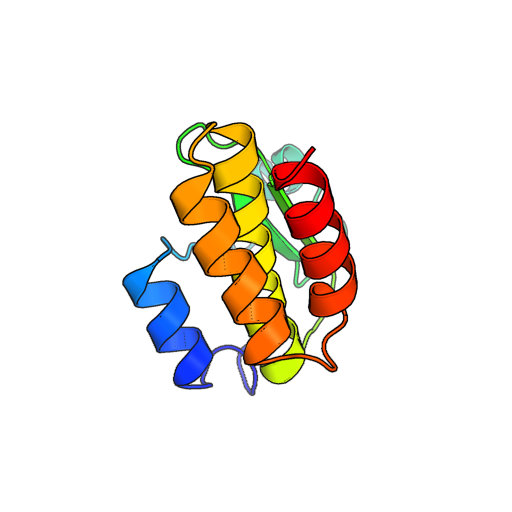RO A 1 99 ? 2.424 2.687 15.991 1.00 97.88 99 PRO A O 1
ATOM 809 N N . ARG A 1 100 ? 3.643 0.890 15.421 1.00 96.81 100 ARG A N 1
ATOM 810 C CA . ARG A 1 100 ? 4.907 1.605 15.173 1.00 96.81 100 ARG A CA 1
ATOM 811 C C . ARG A 1 100 ? 5.160 1.924 13.698 1.00 96.81 100 ARG A C 1
ATOM 813 O O . ARG A 1 100 ? 6.154 2.578 13.404 1.00 96.81 100 ARG A O 1
ATOM 820 N N . SER A 1 101 ? 4.294 1.459 12.797 1.00 97.19 101 SER A N 1
ATOM 821 C CA . SER A 1 101 ? 4.436 1.729 11.365 1.00 97.19 101 SER A CA 1
ATOM 822 C C . SER A 1 101 ? 4.123 3.183 11.039 1.00 97.19 101 SER A C 1
ATOM 824 O O . SER A 1 101 ? 3.307 3.825 11.709 1.00 97.19 101 SER A O 1
ATOM 826 N N . ARG A 1 102 ? 4.693 3.693 9.946 1.00 94.31 102 ARG A N 1
ATOM 827 C CA . ARG A 1 102 ? 4.349 5.032 9.435 1.00 94.31 102 ARG A CA 1
ATOM 828 C C . ARG A 1 102 ? 2.859 5.142 9.097 1.00 94.31 102 ARG A C 1
ATOM 830 O O . ARG A 1 102 ? 2.246 6.192 9.284 1.00 94.31 102 ARG A O 1
ATOM 837 N N . SER A 1 103 ? 2.254 4.044 8.647 1.00 97.69 103 SER A N 1
ATOM 838 C CA . SER A 1 103 ? 0.844 3.982 8.260 1.00 97.69 103 SER A CA 1
ATOM 839 C C . SER A 1 103 ? -0.116 4.089 9.456 1.00 97.69 103 SER A C 1
ATOM 841 O O . SER A 1 103 ? -1.261 4.510 9.273 1.00 97.69 103 SER A O 1
ATOM 843 N N . ALA A 1 104 ? 0.321 3.770 10.683 1.00 98.12 104 ALA A N 1
ATOM 844 C CA . ALA A 1 104 ? -0.529 3.809 11.878 1.00 98.12 104 ALA A CA 1
ATOM 845 C C . ALA A 1 104 ? -0.998 5.221 12.252 1.00 98.12 104 ALA A C 1
ATOM 847 O O . ALA A 1 104 ? -2.158 5.401 12.640 1.00 98.12 104 ALA A O 1
ATOM 848 N N . GLN A 1 105 ? -0.140 6.232 12.082 1.00 97.19 105 GLN A N 1
ATOM 849 C CA . GLN A 1 105 ? -0.518 7.626 12.326 1.00 97.19 105 GLN A CA 1
ATOM 850 C C . GLN A 1 105 ? -1.654 8.046 11.385 1.00 97.19 105 GLN A C 1
ATOM 852 O O . GLN A 1 105 ? -2.718 8.476 11.836 1.00 97.19 105 GLN A O 1
ATOM 857 N N . ALA A 1 106 ? -1.472 7.831 10.079 1.00 97.06 106 ALA A N 1
ATOM 858 C CA . ALA A 1 106 ? -2.483 8.155 9.077 1.00 97.06 106 ALA A CA 1
ATOM 859 C C . ALA A 1 106 ? -3.786 7.362 9.292 1.00 97.06 106 ALA A C 1
ATOM 861 O O . ALA A 1 106 ? -4.881 7.909 9.142 1.00 97.06 106 ALA A O 1
ATOM 862 N N . ALA A 1 107 ? -3.692 6.087 9.681 1.00 98.31 107 ALA A N 1
ATOM 863 C CA . ALA A 1 107 ? -4.862 5.273 9.990 1.00 98.31 107 ALA A CA 1
ATOM 864 C C . ALA A 1 107 ? -5.652 5.827 11.186 1.00 98.31 107 ALA A C 1
ATOM 866 O O . ALA A 1 107 ? -6.878 5.928 11.115 1.00 98.31 107 ALA A O 1
ATOM 867 N N . THR A 1 108 ? -4.960 6.251 12.247 1.00 98.25 108 THR A N 1
ATOM 868 C CA . THR A 1 108 ? -5.576 6.864 13.436 1.00 98.25 108 THR A CA 1
ATOM 869 C C . THR A 1 108 ? -6.356 8.124 13.073 1.00 98.25 108 THR A C 1
ATOM 871 O O . THR A 1 108 ? -7.511 8.289 13.476 1.00 98.25 108 THR A O 1
ATOM 874 N N . GLU A 1 109 ? -5.764 8.995 12.256 1.00 97.62 109 GLU A N 1
ATOM 875 C CA . GLU A 1 109 ? -6.423 10.216 11.795 1.00 97.62 1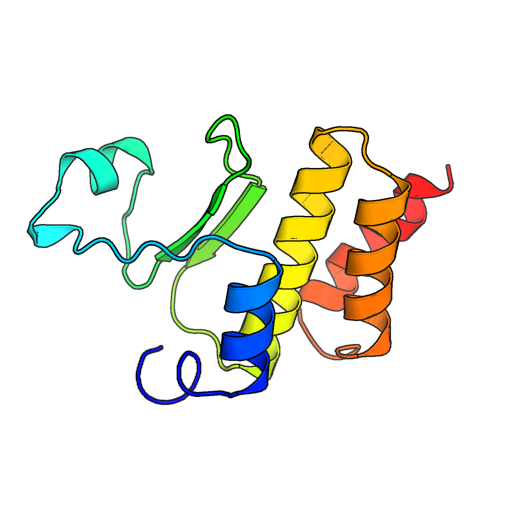09 GLU A CA 1
ATOM 876 C C . GLU A 1 109 ? -7.683 9.924 10.973 1.00 97.62 109 GLU A C 1
ATOM 878 O O . GLU A 1 109 ? -8.716 10.569 11.172 1.00 97.62 109 GLU A O 1
ATOM 883 N N . LEU A 1 110 ? -7.628 8.937 10.073 1.00 97.56 110 LEU A N 1
ATOM 884 C CA . LEU A 1 110 ? -8.777 8.542 9.257 1.00 97.56 110 LEU A CA 1
ATOM 885 C C . LEU A 1 110 ? -9.890 7.911 10.103 1.00 97.56 110 LEU A C 1
ATOM 887 O O . LEU A 1 110 ? -11.051 8.277 9.936 1.00 97.56 110 LEU A O 1
ATOM 891 N N . VAL A 1 111 ? -9.565 7.034 11.059 1.00 97.75 111 VAL A N 1
ATOM 892 C CA . VAL A 1 111 ? -10.562 6.460 11.984 1.00 97.75 111 VAL A CA 1
ATOM 893 C C . VAL A 1 111 ? -11.257 7.552 12.793 1.00 97.75 111 VAL A C 1
ATOM 895 O O . VAL A 1 111 ? -12.470 7.476 12.992 1.00 97.75 111 VAL A O 1
ATOM 898 N N . ARG A 1 112 ? -10.525 8.586 13.228 1.00 96.75 112 ARG A N 1
ATOM 899 C CA . ARG A 1 112 ? -11.114 9.738 13.924 1.00 96.75 112 ARG A CA 1
ATOM 900 C C . ARG A 1 112 ? -12.106 10.485 13.032 1.00 96.75 112 ARG A C 1
ATOM 902 O O . ARG A 1 112 ? -13.202 10.789 13.487 1.00 96.75 112 ARG A O 1
ATOM 909 N N . LYS A 1 113 ? -11.751 10.732 11.766 1.00 94.62 113 LYS A N 1
ATOM 910 C CA . LYS A 1 113 ? -12.634 11.396 10.788 1.00 94.62 113 LYS A CA 1
ATOM 911 C C . LYS A 1 113 ? -13.899 10.589 10.492 1.00 94.62 113 LYS A C 1
ATOM 913 O O . LYS A 1 113 ? -14.942 11.182 10.293 1.00 94.62 113 LYS A O 1
ATOM 918 N N . LEU A 1 114 ? -13.830 9.258 10.521 1.00 92.00 114 LEU A N 1
ATOM 919 C CA . LEU A 1 114 ? -14.991 8.379 10.317 1.00 92.00 114 LEU A CA 1
ATOM 920 C C . LEU A 1 114 ? -15.968 8.321 11.508 1.00 92.00 114 LEU A C 1
ATOM 922 O O . LEU A 1 114 ? -16.952 7.585 11.441 1.00 92.00 114 LEU A O 1
ATOM 926 N N . ARG A 1 115 ? -15.656 8.976 12.635 1.00 80.62 115 ARG A N 1
ATOM 927 C CA . ARG A 1 115 ? -16.531 9.069 13.821 1.00 80.62 115 ARG A CA 1
ATOM 928 C C . ARG A 1 115 ? -17.259 10.414 13.921 1.00 80.62 115 ARG A C 1
ATOM 930 O O . ARG A 1 115 ? -18.177 10.502 14.729 1.00 80.62 115 ARG A O 1
ATOM 937 N N . ALA A 1 116 ? -16.796 11.423 13.182 1.00 69.19 116 ALA A N 1
ATOM 938 C CA . ALA A 1 116 ? -17.396 12.753 13.108 1.00 69.19 116 ALA A CA 1
ATOM 939 C C . ALA A 1 116 ? -18.483 12.776 12.030 1.00 69.19 116 ALA A C 1
ATOM 941 O O . ALA A 1 116 ? -19.472 13.507 12.238 1.00 69.19 116 ALA A O 1
#